Protein AF-A0A7G2JWS5-F1 (afdb_monomer_lite)

pLDDT: mean 92.39, std 8.17, range [56.25, 98.25]

InterPro domains:
  IPR000015 Outer membrane usher protein [PTHR30451] (2-83)
  IPR025949 PapC-like, C-terminal domain [PF13953] (3-67)
  IPR043142 PapC-like, C-terminal domain superfamily [G3DSA:2.60.40.2070] (1-84)

Sequence (84 aa):
MVLFNVATPKGVILPMATEAKDDKGNLVGYVGQGGVLFANNLTKAKGTLAVSWGLGKNEQCYFDYQVNLDNESETMQIYDVKCK

Foldseek 3Di:
DEKEQEAEPVRHAADWQWFKAFPVRHTQFTQHPNNMTDRNNDDDQWGKIKTADDDDPVRIFMWIHGHDPPPPDPDYHYYYIYTD

Secondary structure (DSSP, 8-state):
-EEEEEE-TTSPBPPTT-EEE-TT--EEEEE-GGGEEE-TT--SSEEEEEEESSSSTTSEEEEEEE----TT----EEEEEE--

Radius of gyration: 11.97 Å; chains: 1; bounding box: 27×21×35 Å

Structure (mmCIF, N/CA/C/O backbone):
data_AF-A0A7G2JWS5-F1
#
_entry.id   AF-A0A7G2JWS5-F1
#
loop_
_atom_site.group_PDB
_atom_site.id
_atom_site.type_symbol
_atom_site.label_atom_id
_atom_site.label_alt_id
_atom_site.label_comp_id
_atom_site.label_asym_id
_atom_site.label_entity_id
_atom_site.label_seq_id
_atom_site.pdbx_PDB_ins_code
_atom_site.Cartn_x
_atom_site.Cartn_y
_atom_site.Cartn_z
_atom_site.occupancy
_atom_site.B_iso_or_equiv
_atom_site.auth_seq_id
_atom_site.auth_comp_id
_atom_site.auth_asym_id
_atom_site.auth_atom_id
_atom_site.pdbx_PDB_model_num
ATOM 1 N N . MET A 1 1 ? 3.967 1.763 -15.131 1.00 85.44 1 MET A N 1
ATOM 2 C CA . MET A 1 1 ? 3.564 2.505 -13.899 1.00 85.44 1 MET A CA 1
ATOM 3 C C . MET A 1 1 ? 2.550 1.673 -13.132 1.00 85.44 1 MET A C 1
ATOM 5 O O . MET A 1 1 ? 1.651 1.147 -13.774 1.00 85.44 1 MET A O 1
ATOM 9 N N . VAL A 1 2 ? 2.672 1.564 -11.805 1.00 93.94 2 VAL A N 1
ATOM 10 C CA . VAL A 1 2 ? 1.761 0.766 -10.965 1.00 93.94 2 VAL A CA 1
ATOM 11 C C . VAL A 1 2 ? 0.779 1.673 -10.226 1.00 93.94 2 VAL A C 1
ATOM 13 O O . VAL A 1 2 ? 1.183 2.605 -9.529 1.00 93.94 2 VAL A O 1
ATOM 16 N N . LEU A 1 3 ? -0.509 1.370 -10.362 1.00 96.19 3 LEU A N 1
ATOM 17 C CA . LEU A 1 3 ? -1.607 2.001 -9.645 1.00 96.19 3 LEU A CA 1
ATOM 18 C C . LEU A 1 3 ? -2.387 0.949 -8.858 1.00 96.19 3 LEU A C 1
ATOM 20 O O . LEU A 1 3 ? -2.544 -0.187 -9.311 1.00 96.19 3 LEU A O 1
ATOM 24 N N . PHE A 1 4 ? -2.930 1.349 -7.711 1.00 97.56 4 PHE A N 1
ATOM 25 C CA . PHE A 1 4 ? -3.842 0.509 -6.942 1.00 97.56 4 PHE A CA 1
ATOM 26 C C . PHE A 1 4 ? -5.172 1.218 -6.718 1.00 97.56 4 PHE A C 1
ATOM 28 O O . PHE A 1 4 ? -5.190 2.335 -6.205 1.00 97.56 4 PHE A O 1
ATOM 35 N N . ASN A 1 5 ? -6.285 0.563 -7.031 1.00 96.94 5 ASN A N 1
ATOM 36 C CA . ASN A 1 5 ? -7.591 0.993 -6.543 1.00 96.94 5 ASN A CA 1
ATOM 37 C C . ASN A 1 5 ? -7.749 0.441 -5.128 1.00 96.94 5 ASN A C 1
ATOM 39 O O . ASN A 1 5 ? -7.972 -0.759 -4.944 1.00 96.94 5 ASN A O 1
ATOM 43 N N . VAL A 1 6 ? -7.573 1.302 -4.125 1.00 95.56 6 VAL A N 1
ATOM 44 C CA . VAL A 1 6 ? -7.552 0.877 -2.724 1.00 95.56 6 VAL A CA 1
ATOM 45 C C . VAL A 1 6 ? -8.905 1.148 -2.084 1.00 95.56 6 VAL A C 1
ATOM 47 O O . VAL A 1 6 ? -9.388 2.283 -2.059 1.00 95.56 6 VAL A O 1
ATOM 50 N N . ALA A 1 7 ? -9.492 0.107 -1.502 1.00 94.25 7 ALA A N 1
ATOM 51 C CA . ALA A 1 7 ? -10.689 0.227 -0.684 1.00 94.25 7 ALA A CA 1
ATOM 52 C C . ALA A 1 7 ? -10.463 -0.337 0.723 1.00 94.25 7 ALA A C 1
ATOM 54 O O . ALA A 1 7 ? -9.764 -1.332 0.926 1.00 94.25 7 ALA A O 1
ATOM 55 N N . THR A 1 8 ? -11.112 0.278 1.711 1.00 91.88 8 THR A N 1
ATOM 56 C CA . THR A 1 8 ? -11.235 -0.287 3.065 1.00 91.88 8 THR A CA 1
ATOM 57 C C . THR A 1 8 ? -11.915 -1.669 3.024 1.00 91.88 8 THR A C 1
ATOM 59 O O . THR A 1 8 ? -12.594 -1.987 2.040 1.00 91.88 8 THR A O 1
ATOM 62 N N . PRO A 1 9 ? -11.860 -2.480 4.103 1.00 88.31 9 PRO A N 1
ATOM 63 C CA . PRO A 1 9 ? -12.591 -3.753 4.160 1.00 88.31 9 PRO A CA 1
ATOM 64 C C . PRO A 1 9 ? -14.100 -3.614 3.880 1.00 88.31 9 PRO A C 1
ATOM 66 O O . PRO A 1 9 ? -14.738 -4.541 3.388 1.00 88.31 9 PRO A O 1
ATOM 69 N N . LYS A 1 10 ? -14.672 -2.433 4.163 1.00 88.62 10 LYS A N 1
ATOM 70 C CA . LYS A 1 10 ? -16.083 -2.095 3.919 1.00 88.62 10 LYS A CA 1
ATOM 71 C C . LYS A 1 10 ? -16.364 -1.579 2.498 1.00 88.62 10 LYS A C 1
ATOM 73 O O . LYS A 1 10 ? -17.490 -1.186 2.220 1.00 88.62 10 LYS A O 1
ATOM 78 N N . GLY A 1 11 ? -15.366 -1.544 1.613 1.00 88.38 11 GLY A N 1
ATOM 79 C CA . GLY A 1 11 ? -15.503 -1.043 0.240 1.00 88.38 11 GLY A CA 1
ATOM 80 C C . GLY A 1 11 ? -15.476 0.483 0.107 1.00 88.38 11 GLY A C 1
ATOM 81 O O . GLY A 1 11 ? -15.721 1.001 -0.976 1.00 88.38 11 GLY A O 1
ATOM 82 N N . VAL A 1 12 ? -15.184 1.213 1.187 1.00 91.12 12 VAL A N 1
ATOM 83 C CA . VAL A 1 12 ? -15.061 2.680 1.155 1.00 91.12 12 VAL A CA 1
ATOM 84 C C . VAL A 1 12 ? -13.734 3.067 0.509 1.00 91.12 12 VAL A C 1
ATOM 86 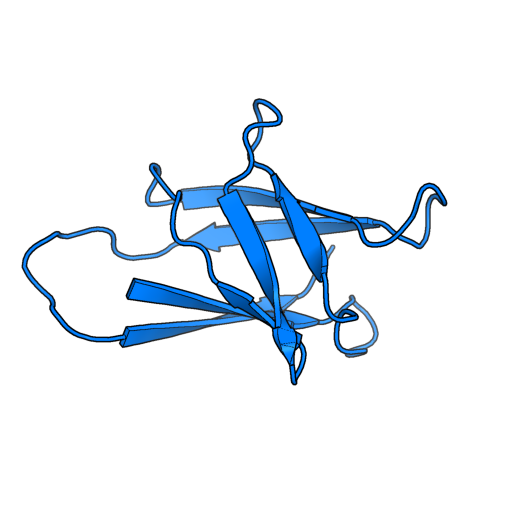O O . VAL A 1 12 ? -12.697 2.520 0.891 1.00 91.12 12 VAL A O 1
ATOM 89 N N . ILE A 1 13 ? -13.779 4.006 -0.436 1.00 93.69 13 ILE A N 1
ATOM 90 C CA . ILE A 1 13 ? -12.597 4.579 -1.089 1.00 93.69 13 ILE A CA 1
ATOM 91 C C . ILE A 1 13 ? -11.752 5.383 -0.100 1.00 93.69 13 ILE A C 1
ATOM 93 O O . ILE A 1 13 ? -12.286 6.054 0.786 1.00 93.69 13 ILE A O 1
ATOM 97 N N . LEU A 1 14 ? -10.432 5.325 -0.257 1.00 94.75 14 LEU A N 1
ATOM 98 C CA . LEU A 1 14 ? -9.530 6.120 0.571 1.00 94.75 14 LEU A CA 1
ATOM 99 C C . LEU A 1 14 ? -9.554 7.600 0.151 1.00 94.75 14 LEU A C 1
ATOM 101 O O . LEU A 1 14 ? -9.711 7.897 -1.038 1.00 94.75 14 LEU A O 1
ATOM 105 N N . PRO A 1 15 ? -9.407 8.540 1.101 1.00 95.62 15 PRO A N 1
ATOM 106 C CA . PRO A 1 15 ? -9.374 9.961 0.786 1.00 95.62 15 PRO A CA 1
ATOM 107 C C . PRO A 1 15 ? -8.104 10.338 0.013 1.00 95.62 15 PRO A C 1
ATOM 109 O O . PRO A 1 15 ? -7.067 9.670 0.084 1.00 95.62 15 PRO A O 1
ATOM 112 N N . MET A 1 16 ? -8.176 11.455 -0.712 1.00 96.00 16 MET A N 1
ATOM 113 C CA . MET A 1 16 ? -7.005 12.032 -1.371 1.00 96.00 16 MET A CA 1
ATOM 114 C C . MET A 1 16 ? -5.926 12.383 -0.336 1.00 96.00 16 MET A C 1
ATOM 116 O O . MET A 1 16 ? -6.242 12.728 0.800 1.00 96.00 16 MET A O 1
ATOM 120 N N . ALA A 1 17 ? -4.661 12.312 -0.751 1.00 95.25 17 ALA A N 1
ATOM 121 C CA . ALA A 1 17 ? -3.477 12.529 0.079 1.00 95.25 17 ALA A CA 1
ATOM 122 C C . ALA A 1 17 ? -3.240 11.471 1.173 1.00 95.25 17 ALA A C 1
ATOM 124 O O . ALA A 1 17 ? -2.355 11.656 2.005 1.00 95.25 17 ALA A O 1
ATOM 125 N N . THR A 1 18 ? -3.946 10.333 1.136 1.00 97.44 18 THR A N 1
ATOM 126 C CA . THR A 1 18 ? -3.541 9.145 1.906 1.00 97.44 18 THR A CA 1
ATOM 127 C C . THR A 1 18 ? -2.117 8.757 1.512 1.00 97.44 18 THR A C 1
ATOM 129 O O . THR A 1 18 ? -1.839 8.547 0.329 1.00 97.44 18 THR A O 1
ATOM 132 N N . GLU A 1 19 ? -1.225 8.643 2.488 1.00 97.94 19 GLU A N 1
ATOM 133 C CA . GLU A 1 19 ? 0.142 8.164 2.287 1.00 97.94 19 GLU A CA 1
ATOM 134 C C . GLU A 1 19 ? 0.159 6.640 2.187 1.00 97.94 19 GLU A C 1
ATOM 136 O O . GLU A 1 19 ? -0.533 5.978 2.956 1.00 97.94 19 GLU A O 1
ATOM 141 N N . ALA A 1 20 ? 0.991 6.081 1.307 1.00 98.00 20 ALA A N 1
ATOM 142 C CA . ALA A 1 20 ? 1.331 4.661 1.299 1.00 98.00 20 ALA A CA 1
ATOM 143 C C . ALA A 1 20 ? 2.815 4.474 1.624 1.00 98.00 20 ALA A C 1
ATOM 145 O O . ALA A 1 20 ? 3.672 5.086 0.982 1.00 98.00 20 ALA A O 1
ATOM 146 N N . LYS A 1 21 ? 3.128 3.617 2.597 1.00 98.25 21 LYS A N 1
ATOM 147 C CA . LYS A 1 21 ? 4.489 3.319 3.056 1.00 98.25 21 LYS A CA 1
ATOM 148 C C . LYS A 1 21 ? 4.773 1.820 3.006 1.00 98.25 21 LYS A C 1
ATOM 150 O O . LYS A 1 21 ? 3.868 1.012 3.200 1.00 98.25 21 LYS A O 1
ATOM 155 N N . ASP A 1 22 ? 6.020 1.454 2.727 1.00 97.31 22 ASP A N 1
ATOM 156 C CA . ASP A 1 22 ? 6.474 0.059 2.752 1.00 97.31 22 ASP A CA 1
ATOM 157 C C . ASP A 1 22 ? 6.731 -0.453 4.185 1.00 97.31 22 ASP A C 1
ATOM 159 O O . ASP A 1 22 ? 6.542 0.258 5.175 1.00 97.31 22 ASP A O 1
ATOM 163 N N . ASP A 1 23 ? 7.203 -1.698 4.298 1.00 94.94 23 ASP A N 1
ATOM 164 C CA . ASP A 1 23 ? 7.553 -2.359 5.561 1.00 94.94 23 ASP A CA 1
ATOM 165 C C . ASP A 1 23 ? 8.674 -1.661 6.351 1.00 94.94 23 ASP A C 1
ATOM 167 O O . ASP A 1 23 ? 8.843 -1.910 7.544 1.00 94.94 23 ASP A O 1
ATOM 171 N N . LYS A 1 24 ? 9.433 -0.776 5.702 1.00 95.75 24 LYS A N 1
ATOM 172 C CA . LYS A 1 24 ? 10.511 0.013 6.304 1.00 95.75 24 LYS A CA 1
ATOM 173 C C . LYS A 1 24 ? 10.079 1.449 6.616 1.00 95.75 24 LYS A C 1
ATOM 175 O O . LYS A 1 24 ? 10.890 2.224 7.116 1.00 95.75 24 LY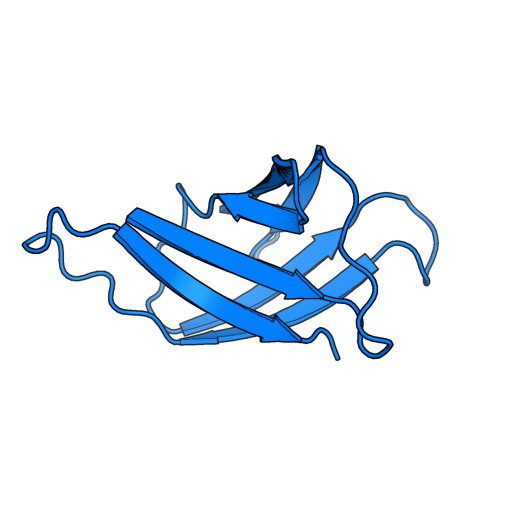S A O 1
ATOM 180 N N . GLY A 1 25 ? 8.827 1.809 6.329 1.00 95.69 25 GLY A N 1
ATOM 181 C CA . GLY A 1 25 ? 8.309 3.164 6.494 1.00 95.69 25 GLY A CA 1
ATOM 182 C C . GLY A 1 25 ? 8.688 4.122 5.363 1.00 95.69 25 GLY A C 1
ATOM 183 O O . GLY A 1 25 ? 8.425 5.320 5.483 1.00 95.69 25 GLY A O 1
ATOM 184 N N . ASN A 1 26 ? 9.277 3.633 4.265 1.00 97.44 26 ASN A N 1
ATOM 185 C CA . ASN A 1 26 ? 9.576 4.475 3.110 1.00 97.44 26 ASN A CA 1
ATOM 186 C C . ASN A 1 26 ? 8.285 4.830 2.385 1.00 97.44 26 ASN A C 1
ATOM 188 O O . ASN A 1 26 ? 7.439 3.966 2.156 1.00 97.44 26 ASN A O 1
ATOM 192 N N . LEU A 1 27 ? 8.163 6.088 1.970 1.00 97.50 27 LEU A N 1
ATOM 193 C CA . LEU A 1 27 ? 7.051 6.539 1.147 1.00 97.50 27 LEU A CA 1
ATOM 194 C C . LEU A 1 27 ? 7.089 5.858 -0.229 1.00 97.50 27 LEU A C 1
ATOM 196 O O . LEU A 1 27 ? 8.047 6.006 -0.987 1.00 97.50 27 LEU A O 1
ATOM 200 N N . VAL A 1 28 ? 6.011 5.148 -0.547 1.00 97.06 28 VAL A N 1
ATOM 201 C CA . VAL A 1 28 ? 5.782 4.470 -1.829 1.00 97.06 28 VAL A CA 1
ATOM 202 C C . VAL A 1 28 ? 4.952 5.337 -2.774 1.00 97.06 28 VAL A C 1
ATOM 204 O O . VAL A 1 28 ? 5.139 5.275 -3.991 1.00 97.06 28 VAL A O 1
ATOM 207 N N . GLY A 1 29 ? 4.045 6.152 -2.229 1.00 97.31 29 GLY A N 1
ATOM 208 C CA . GLY A 1 29 ? 3.174 7.003 -3.029 1.00 97.31 29 GLY A CA 1
ATOM 209 C C . GLY A 1 29 ? 2.002 7.597 -2.259 1.00 97.31 29 GLY A C 1
ATOM 210 O O . GLY A 1 29 ? 1.944 7.516 -1.030 1.00 97.31 29 GLY A O 1
ATOM 211 N N . TYR A 1 30 ? 1.058 8.170 -3.008 1.00 97.88 30 TYR A N 1
ATOM 212 C CA . TYR A 1 30 ? -0.131 8.830 -2.469 1.00 97.88 30 TYR A CA 1
ATOM 213 C C . TYR A 1 30 ? -1.404 8.427 -3.207 1.00 97.88 30 TYR A C 1
ATOM 215 O O . TYR A 1 30 ? -1.388 8.176 -4.415 1.00 97.88 30 TYR A O 1
ATOM 223 N N . VAL A 1 31 ? -2.522 8.429 -2.484 1.00 97.56 31 VAL A N 1
ATOM 224 C CA . VAL A 1 31 ? -3.857 8.313 -3.075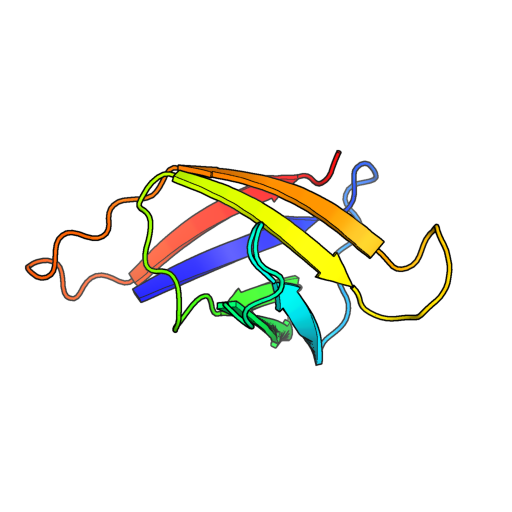 1.00 97.56 31 VAL A CA 1
ATOM 225 C C . VAL A 1 31 ? -4.278 9.647 -3.691 1.00 97.56 31 VAL A C 1
ATOM 227 O O . VAL A 1 31 ? -4.298 10.683 -3.024 1.00 97.56 31 VAL A O 1
ATOM 230 N N . GLY A 1 32 ? -4.613 9.615 -4.978 1.00 95.25 32 GLY A N 1
ATOM 231 C CA . GLY A 1 32 ? -5.212 10.718 -5.721 1.00 95.25 32 GLY A CA 1
ATOM 232 C C . GLY A 1 32 ? -6.742 10.707 -5.665 1.00 95.25 32 GLY A C 1
ATOM 233 O O . GLY A 1 32 ? -7.365 10.050 -4.830 1.00 95.25 32 GLY A O 1
ATOM 234 N N . GLN A 1 33 ? -7.370 11.447 -6.578 1.00 91.06 33 GLN A N 1
ATOM 235 C CA . GLN A 1 33 ? -8.827 11.429 -6.719 1.00 91.06 33 GLN A CA 1
ATOM 236 C C . GLN A 1 33 ? -9.329 10.024 -7.092 1.00 91.06 33 GLN A C 1
ATOM 238 O O . GLN A 1 33 ? -8.659 9.282 -7.807 1.00 91.06 33 GLN A O 1
ATOM 243 N N . GLY A 1 34 ? -10.514 9.656 -6.598 1.00 89.50 34 GLY A N 1
ATOM 244 C CA . GLY A 1 34 ? -11.136 8.360 -6.895 1.00 89.50 34 GLY A CA 1
ATOM 245 C C . GLY A 1 34 ? -10.572 7.162 -6.120 1.00 89.50 34 GLY A C 1
ATOM 246 O O . GLY A 1 34 ? -10.921 6.034 -6.447 1.00 89.50 34 GLY A O 1
ATOM 247 N N . GLY A 1 35 ? -9.730 7.375 -5.100 1.00 91.88 35 GLY A N 1
ATOM 248 C CA . GLY A 1 35 ? -9.178 6.279 -4.287 1.00 91.88 35 GLY A CA 1
ATOM 249 C C . GLY A 1 35 ? -8.029 5.519 -4.961 1.00 91.88 35 GLY A C 1
ATOM 250 O O . GLY A 1 35 ? -7.696 4.407 -4.548 1.00 91.88 35 GLY A O 1
ATOM 251 N N . VAL A 1 36 ? -7.425 6.112 -5.996 1.00 96.69 36 VAL A N 1
ATOM 252 C CA . VAL A 1 36 ? -6.324 5.511 -6.756 1.00 96.69 36 VAL A CA 1
ATOM 253 C C . VAL A 1 36 ? -4.987 5.884 -6.125 1.00 96.69 36 VAL A C 1
ATOM 255 O O . VAL A 1 36 ? -4.611 7.054 -6.099 1.00 96.69 36 VAL A O 1
ATOM 258 N N . LEU A 1 37 ? -4.249 4.894 -5.637 1.00 97.69 37 LEU A N 1
ATOM 259 C CA . LEU A 1 37 ? -2.875 5.042 -5.169 1.00 97.69 37 LEU A CA 1
ATOM 260 C C . LEU A 1 37 ? -1.901 5.028 -6.349 1.00 97.69 37 LEU A C 1
ATOM 262 O O . LEU A 1 37 ? -1.818 4.041 -7.078 1.00 97.69 37 LEU A O 1
ATOM 266 N N . PHE A 1 38 ? -1.110 6.092 -6.473 1.00 96.81 38 PHE A N 1
ATOM 267 C CA . PHE A 1 38 ? 0.006 6.201 -7.412 1.00 96.81 38 PHE A CA 1
ATOM 268 C C . PHE A 1 38 ? 1.295 5.704 -6.750 1.00 96.81 38 PHE A C 1
ATOM 270 O O . PHE A 1 38 ? 1.916 6.439 -5.983 1.00 96.81 38 PHE A O 1
ATOM 277 N N . ALA A 1 39 ? 1.695 4.458 -7.018 1.00 95.88 39 ALA A N 1
ATOM 278 C CA . ALA A 1 39 ? 2.820 3.790 -6.355 1.00 95.88 39 ALA A CA 1
ATOM 279 C C . ALA A 1 39 ? 4.145 3.968 -7.122 1.00 95.88 39 ALA A C 1
ATOM 281 O O . ALA A 1 39 ? 4.761 3.002 -7.574 1.00 95.88 39 ALA A O 1
ATOM 282 N N . ASN A 1 40 ? 4.581 5.218 -7.285 1.00 91.00 40 ASN A N 1
ATOM 283 C CA . ASN A 1 40 ? 5.741 5.569 -8.115 1.00 91.00 40 ASN A CA 1
ATOM 284 C C . ASN A 1 40 ? 7.086 5.095 -7.541 1.00 91.00 40 ASN A C 1
ATOM 286 O O . ASN A 1 40 ? 8.033 4.900 -8.298 1.00 91.00 40 ASN A O 1
ATOM 290 N N . ASN A 1 41 ? 7.173 4.892 -6.224 1.00 93.25 41 ASN A N 1
ATOM 291 C CA . ASN A 1 41 ? 8.420 4.549 -5.534 1.00 93.25 41 ASN A CA 1
ATOM 292 C C . ASN A 1 41 ? 8.464 3.069 -5.110 1.00 93.25 41 ASN A C 1
ATOM 294 O O . ASN A 1 41 ? 9.181 2.691 -4.181 1.00 93.25 41 ASN A O 1
ATOM 298 N N . LEU A 1 42 ? 7.678 2.215 -5.770 1.00 93.06 42 LEU A N 1
ATOM 299 C CA . LEU A 1 42 ? 7.623 0.788 -5.481 1.00 93.06 42 LEU A CA 1
ATOM 300 C C . LEU A 1 42 ? 8.877 0.073 -6.010 1.00 93.06 42 LEU A C 1
ATOM 302 O O . LEU A 1 42 ? 9.163 0.106 -7.202 1.00 93.06 42 LEU A O 1
ATOM 306 N N . THR A 1 43 ? 9.618 -0.594 -5.124 1.00 92.81 43 THR A N 1
ATOM 307 C CA . THR A 1 43 ? 10.902 -1.248 -5.462 1.00 92.81 43 THR A CA 1
ATOM 308 C C . THR A 1 43 ? 10.870 -2.772 -5.377 1.00 92.81 43 THR A C 1
ATOM 310 O O . THR A 1 43 ? 11.779 -3.439 -5.867 1.00 92.81 43 THR A O 1
ATOM 313 N N . LYS A 1 44 ? 9.836 -3.347 -4.755 1.00 94.69 44 LYS A N 1
ATOM 314 C CA . LYS A 1 44 ? 9.636 -4.797 -4.642 1.00 94.69 44 LYS A CA 1
ATOM 315 C C . LYS A 1 44 ? 8.406 -5.189 -5.453 1.00 94.69 44 LYS A C 1
ATOM 317 O O . LYS A 1 44 ? 7.400 -4.497 -5.408 1.00 94.69 44 LYS A O 1
ATOM 322 N N . ALA A 1 45 ? 8.462 -6.326 -6.143 1.00 94.62 45 ALA A N 1
ATOM 323 C CA . ALA A 1 45 ? 7.322 -6.854 -6.900 1.00 94.62 45 ALA A CA 1
ATOM 324 C C . ALA A 1 45 ? 6.204 -7.404 -5.996 1.00 94.62 45 ALA A C 1
ATOM 326 O O . ALA A 1 45 ? 5.093 -7.642 -6.451 1.00 94.62 45 ALA A O 1
ATOM 327 N N . LYS A 1 46 ? 6.486 -7.629 -4.710 1.00 96.62 46 LYS A N 1
ATOM 328 C CA . LYS A 1 46 ? 5.504 -8.076 -3.722 1.00 96.62 46 LYS A CA 1
ATOM 329 C C . LYS A 1 46 ? 5.843 -7.554 -2.335 1.00 96.62 46 LYS A C 1
ATOM 331 O O . LYS A 1 46 ? 7.021 -7.389 -2.005 1.00 96.62 46 LYS A O 1
ATOM 336 N N . GLY A 1 47 ? 4.825 -7.370 -1.508 1.00 96.56 47 GLY A N 1
ATOM 337 C CA . GLY A 1 47 ? 4.996 -6.946 -0.124 1.00 96.56 47 GLY A CA 1
ATOM 338 C C . GLY A 1 47 ? 3.688 -6.496 0.508 1.00 96.56 47 GLY A C 1
ATOM 339 O O . GLY A 1 47 ? 2.609 -6.807 0.010 1.00 96.56 47 GLY A O 1
ATOM 340 N N . THR A 1 48 ? 3.808 -5.737 1.591 1.00 97.69 48 THR A N 1
ATOM 341 C CA . THR A 1 48 ? 2.685 -5.116 2.295 1.00 97.69 48 THR A CA 1
ATOM 342 C C . THR A 1 48 ? 2.883 -3.608 2.281 1.00 97.69 48 THR A C 1
ATOM 344 O O . THR A 1 48 ? 3.993 -3.136 2.531 1.00 97.69 48 THR A O 1
ATOM 347 N N . LEU A 1 49 ? 1.819 -2.862 1.994 1.00 98.00 49 LEU A N 1
ATOM 348 C CA . LEU A 1 49 ? 1.797 -1.410 2.127 1.00 98.00 49 LEU A CA 1
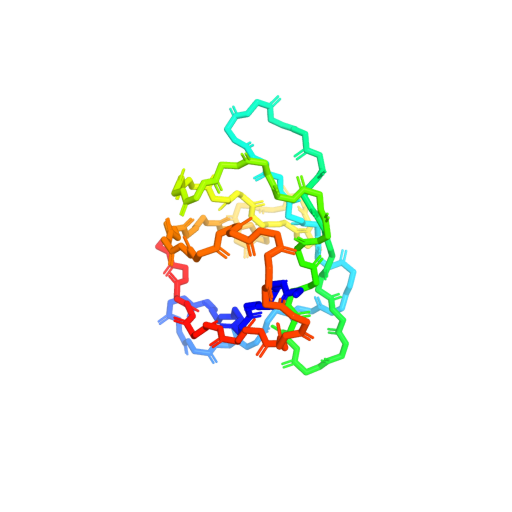ATOM 349 C C . LEU A 1 49 ? 0.916 -1.013 3.304 1.00 98.00 49 LEU A C 1
ATOM 351 O O . LEU A 1 49 ? -0.196 -1.520 3.457 1.00 98.00 49 LEU A O 1
ATOM 355 N N . ALA A 1 50 ? 1.428 -0.102 4.123 1.00 97.25 50 ALA A N 1
ATOM 356 C CA . ALA A 1 50 ? 0.670 0.634 5.119 1.00 97.25 50 ALA A CA 1
ATOM 357 C C . ALA A 1 50 ? 0.100 1.886 4.460 1.00 97.25 50 ALA A C 1
ATOM 359 O O . ALA A 1 50 ? 0.858 2.672 3.897 1.00 97.25 50 ALA A O 1
ATOM 360 N N . VAL A 1 51 ? -1.209 2.086 4.537 1.00 96.94 51 VAL A N 1
ATOM 361 C CA . VAL A 1 51 ? -1.872 3.301 4.065 1.00 96.94 51 VAL A CA 1
ATOM 362 C C . VAL A 1 51 ? -2.468 4.065 5.234 1.00 96.94 51 VAL A C 1
ATOM 364 O O . VAL A 1 51 ? -3.094 3.463 6.102 1.00 96.94 51 VAL A O 1
ATOM 367 N N . SER A 1 52 ? -2.276 5.381 5.270 1.00 96.62 52 SER A N 1
ATOM 368 C CA . SER A 1 52 ? -2.741 6.235 6.369 1.00 96.62 52 SER A CA 1
ATOM 369 C C . SER A 1 52 ? -3.220 7.591 5.868 1.00 96.62 52 SER A C 1
ATOM 371 O O . SER A 1 52 ? -2.527 8.255 5.097 1.00 96.62 52 SER A O 1
ATOM 373 N N . TRP A 1 53 ? -4.396 8.008 6.329 1.00 95.25 53 TRP A N 1
ATOM 374 C CA . TRP A 1 53 ? -5.011 9.309 6.032 1.00 95.25 53 TRP A CA 1
ATOM 375 C C . TRP A 1 53 ? -5.305 10.139 7.284 1.00 95.25 53 TRP A C 1
ATOM 377 O O . TRP A 1 53 ? -5.904 11.208 7.204 1.00 95.25 53 TRP A O 1
ATOM 387 N N . GLY A 1 54 ? -4.878 9.645 8.440 1.00 93.62 54 GLY A N 1
ATOM 388 C CA . GLY A 1 54 ? -4.990 10.300 9.731 1.00 93.62 54 GLY A CA 1
ATOM 389 C C . GLY A 1 54 ? -4.137 9.575 10.766 1.00 93.62 54 GLY A C 1
ATOM 390 O O . GLY A 1 54 ? -3.363 8.676 10.435 1.00 93.62 54 GLY A O 1
ATOM 391 N N . LEU A 1 55 ? -4.266 9.985 12.026 1.00 90.44 55 LEU A N 1
ATOM 392 C CA . LEU A 1 55 ? -3.497 9.430 13.149 1.00 90.44 55 LEU A CA 1
ATOM 393 C C . LEU A 1 55 ? -4.304 8.414 13.970 1.00 90.44 55 LEU A C 1
ATOM 395 O O . LEU A 1 55 ? -3.766 7.745 14.853 1.00 90.44 55 LEU A O 1
ATOM 399 N N . GLY A 1 56 ? -5.610 8.317 13.725 1.00 90.88 56 GLY A N 1
ATOM 400 C CA . GLY A 1 56 ? -6.496 7.386 14.399 1.00 90.88 56 GLY A CA 1
ATOM 401 C C . GLY A 1 56 ? -6.296 5.945 13.935 1.00 90.88 56 GLY A C 1
ATOM 402 O O . GLY A 1 56 ? -5.983 5.667 12.782 1.00 90.88 56 GLY A O 1
ATOM 403 N N . LYS A 1 57 ? -6.593 4.989 14.822 1.00 85.75 57 LYS A N 1
ATOM 404 C CA . LYS A 1 57 ? -6.522 3.546 14.511 1.00 85.75 57 LYS A CA 1
ATOM 405 C C . LYS A 1 57 ? -7.406 3.121 13.333 1.00 85.75 5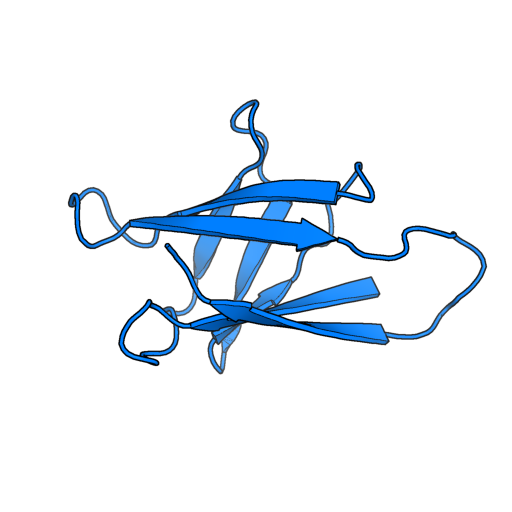7 LYS A C 1
ATOM 407 O O . LYS A 1 57 ? -7.099 2.135 12.679 1.00 85.75 57 LYS A O 1
ATOM 412 N N . ASN A 1 58 ? -8.491 3.854 13.084 1.00 88.00 58 ASN A N 1
ATOM 413 C CA . ASN A 1 58 ? -9.411 3.618 11.968 1.00 88.00 58 ASN A CA 1
ATOM 414 C C . ASN A 1 58 ? -9.081 4.476 10.736 1.00 88.00 58 ASN A C 1
ATOM 416 O O . ASN A 1 58 ? -9.832 4.449 9.767 1.00 88.00 58 ASN A O 1
ATOM 420 N N . GLU A 1 59 ? -8.002 5.260 10.792 1.00 92.56 59 GLU A N 1
ATOM 421 C CA . GLU A 1 59 ? -7.542 6.154 9.724 1.00 92.56 59 GLU A CA 1
ATOM 422 C C . GLU A 1 59 ? -6.282 5.617 9.032 1.00 92.56 59 GLU A C 1
ATOM 424 O O . GLU A 1 59 ? -5.528 6.346 8.386 1.00 92.56 59 GLU A O 1
ATOM 429 N N . GLN A 1 60 ? -6.050 4.318 9.205 1.00 94.19 60 GLN A N 1
ATOM 430 C CA . GLN A 1 60 ? -4.953 3.574 8.624 1.00 94.19 60 GLN A CA 1
ATOM 431 C C . GLN A 1 60 ? -5.386 2.135 8.348 1.00 94.19 60 GLN A C 1
ATOM 433 O O . GLN A 1 60 ? -6.219 1.574 9.062 1.00 94.19 60 GLN A O 1
ATOM 438 N N . CYS A 1 61 ? -4.804 1.523 7.326 1.00 94.69 61 CYS A N 1
ATOM 439 C CA . CYS A 1 61 ? -4.939 0.097 7.068 1.00 94.69 61 CYS A CA 1
ATOM 440 C C . CYS A 1 61 ? -3.725 -0.447 6.320 1.00 94.69 61 CYS A C 1
ATOM 442 O O . CYS A 1 61 ? -2.799 0.290 5.985 1.00 94.69 61 CYS A O 1
ATOM 444 N N . TYR A 1 62 ? -3.719 -1.754 6.086 1.00 96.19 62 TYR A N 1
ATOM 445 C CA . TYR A 1 62 ? -2.655 -2.419 5.348 1.00 96.19 62 TYR A CA 1
ATOM 446 C C . TYR A 1 62 ? -3.259 -3.264 4.239 1.00 96.19 62 TYR A C 1
ATOM 448 O O . TYR A 1 62 ? -4.358 -3.792 4.393 1.00 96.19 62 TYR A O 1
ATOM 456 N N . PHE A 1 63 ? -2.532 -3.446 3.144 1.00 97.31 63 PHE A N 1
ATOM 457 C CA . PHE A 1 63 ? -2.868 -4.447 2.136 1.00 97.31 63 PHE A CA 1
ATOM 458 C C . PHE A 1 63 ? -1.601 -5.099 1.594 1.00 97.31 63 PHE A C 1
ATOM 460 O O . PHE A 1 63 ? -0.529 -4.492 1.571 1.00 97.31 63 PHE A O 1
ATOM 467 N N . ASP A 1 64 ? -1.736 -6.350 1.171 1.00 97.50 64 ASP A N 1
ATOM 468 C CA . ASP A 1 64 ? -0.666 -7.068 0.489 1.00 97.50 64 ASP A CA 1
ATOM 469 C C . ASP A 1 64 ? -0.800 -6.860 -1.020 1.00 97.50 64 ASP A C 1
ATOM 471 O O . ASP A 1 64 ? -1.909 -6.751 -1.545 1.00 97.50 64 ASP A O 1
ATOM 475 N N . TYR A 1 65 ? 0.327 -6.801 -1.719 1.00 96.75 65 TYR A N 1
ATOM 476 C CA . TYR A 1 65 ? 0.359 -6.609 -3.162 1.00 96.75 65 TYR A CA 1
ATOM 477 C C . TYR A 1 65 ? 1.325 -7.580 -3.834 1.00 96.75 65 TYR A C 1
ATOM 479 O O . TYR A 1 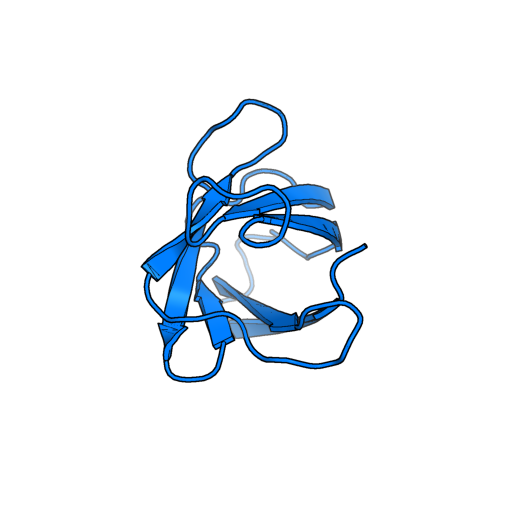65 ? 2.323 -8.018 -3.252 1.00 96.75 65 TYR A O 1
ATOM 487 N N . GLN A 1 66 ? 1.031 -7.861 -5.099 1.00 96.00 66 GLN A N 1
ATOM 488 C CA . GLN A 1 66 ? 1.914 -8.530 -6.038 1.00 96.00 66 GLN A CA 1
ATOM 489 C C . GLN A 1 66 ? 1.710 -7.890 -7.412 1.00 96.00 66 GLN A C 1
ATOM 491 O O . GLN A 1 66 ? 0.590 -7.849 -7.912 1.00 96.00 66 GLN A O 1
ATOM 496 N N . VAL A 1 67 ? 2.783 -7.372 -7.997 1.00 93.88 67 VAL A N 1
ATOM 497 C CA . VAL A 1 67 ? 2.781 -6.614 -9.251 1.00 93.88 67 VAL A CA 1
ATOM 498 C C . VAL A 1 67 ? 3.949 -7.036 -10.128 1.00 93.88 67 VAL A C 1
ATOM 500 O O . VAL A 1 67 ? 4.874 -7.704 -9.663 1.00 93.88 67 VAL A O 1
ATOM 503 N N . ASN A 1 68 ? 3.928 -6.613 -11.388 1.00 91.50 68 ASN A N 1
ATOM 504 C CA . ASN A 1 68 ? 5.092 -6.706 -12.253 1.00 91.50 68 ASN A CA 1
ATOM 505 C C . ASN A 1 68 ? 5.879 -5.375 -12.228 1.00 91.50 68 ASN A C 1
ATOM 507 O O . ASN A 1 68 ? 5.294 -4.312 -12.407 1.00 91.50 68 ASN A O 1
ATOM 511 N N . LEU A 1 69 ? 7.192 -5.436 -11.986 1.00 88.19 69 LEU A N 1
ATOM 512 C CA . LEU A 1 69 ? 8.101 -4.280 -12.037 1.00 88.19 69 LEU A CA 1
ATOM 513 C C . LEU A 1 69 ? 9.050 -4.310 -13.246 1.00 88.19 69 LEU A C 1
ATOM 515 O O . LEU A 1 69 ? 9.983 -3.512 -13.303 1.00 88.19 69 LEU A O 1
ATOM 519 N N . ASP A 1 70 ? 8.842 -5.220 -14.197 1.00 81.94 70 ASP A N 1
ATOM 520 C CA . ASP A 1 70 ? 9.675 -5.338 -15.390 1.00 81.94 70 ASP A CA 1
ATOM 521 C C . ASP A 1 70 ? 9.658 -4.016 -16.178 1.00 81.94 70 ASP A C 1
ATOM 523 O O . ASP A 1 70 ? 8.617 -3.548 -16.648 1.00 81.94 70 ASP A O 1
ATOM 527 N N . ASN A 1 71 ? 10.843 -3.411 -16.314 1.00 59.25 71 ASN A N 1
ATOM 528 C CA . ASN A 1 71 ? 11.074 -2.079 -16.890 1.00 59.25 71 ASN A CA 1
ATOM 529 C C . ASN A 1 71 ? 10.776 -1.973 -18.400 1.00 59.25 71 ASN A C 1
ATOM 531 O O . ASN A 1 71 ? 10.959 -0.909 -18.981 1.00 59.25 71 ASN A O 1
ATOM 535 N N . GLU A 1 72 ? 10.340 -3.055 -19.045 1.00 59.03 72 GLU A N 1
ATOM 536 C CA . GLU A 1 72 ? 10.112 -3.114 -20.496 1.00 59.03 72 GLU A CA 1
ATOM 537 C C . GLU A 1 72 ? 8.655 -2.854 -20.899 1.00 59.03 72 GLU A C 1
ATOM 539 O O . GLU A 1 72 ? 8.356 -2.725 -22.084 1.00 59.03 72 GLU A O 1
ATOM 544 N N . SER A 1 73 ? 7.733 -2.743 -19.936 1.00 56.25 73 SER A N 1
ATOM 545 C CA . SER A 1 73 ? 6.344 -2.396 -20.235 1.00 56.25 73 SER A CA 1
ATOM 546 C C . SER A 1 73 ? 6.054 -0.939 -19.880 1.00 56.25 73 SER A C 1
ATOM 548 O O . SER A 1 73 ? 5.847 -0.588 -18.720 1.00 56.25 73 SER A O 1
ATOM 550 N N . GLU A 1 74 ? 5.940 -0.088 -20.904 1.00 65.69 74 GLU A N 1
ATOM 551 C CA . GLU A 1 74 ? 5.397 1.280 -20.797 1.00 65.69 74 GLU A CA 1
ATOM 552 C C . GLU A 1 74 ? 3.909 1.301 -20.388 1.00 65.69 74 GLU A C 1
ATOM 554 O O . GLU A 1 74 ? 3.298 2.360 -20.233 1.00 65.69 74 GLU A O 1
ATOM 559 N N . THR A 1 75 ? 3.298 0.131 -20.193 1.00 80.31 75 THR A N 1
ATOM 560 C CA . THR A 1 75 ? 1.887 0.018 -19.850 1.00 80.31 75 THR A CA 1
ATOM 561 C C . THR A 1 75 ? 1.614 0.430 -18.401 1.00 80.31 75 THR A C 1
ATOM 563 O O . THR A 1 75 ? 2.364 0.169 -17.450 1.00 80.31 75 THR A O 1
ATOM 566 N N . MET A 1 76 ? 0.499 1.132 -18.225 1.00 85.69 76 MET A N 1
ATOM 567 C CA . MET A 1 76 ? -0.072 1.394 -16.913 1.00 85.69 76 MET A CA 1
ATOM 568 C C . MET A 1 76 ? -0.707 0.102 -16.400 1.00 85.69 76 MET A C 1
ATOM 570 O O . MET A 1 76 ? -1.528 -0.503 -17.086 1.00 85.69 76 MET A O 1
ATOM 574 N N . GLN A 1 77 ? -0.337 -0.307 -15.193 1.00 91.81 77 GLN A N 1
ATOM 575 C CA . GLN A 1 77 ? -0.887 -1.479 -14.531 1.00 91.81 77 GLN A CA 1
ATOM 576 C C . GLN A 1 77 ? -1.738 -1.025 -13.354 1.00 91.81 77 GLN A C 1
ATOM 578 O O . GLN A 1 77 ? -1.249 -0.301 -12.488 1.00 91.81 77 GLN A O 1
ATOM 583 N N . ILE A 1 78 ? -3.000 -1.442 -13.332 1.00 94.50 78 ILE A N 1
ATOM 584 C CA . ILE A 1 78 ? -3.956 -1.097 -12.280 1.00 94.50 78 ILE A CA 1
ATOM 585 C C . ILE A 1 78 ? -4.370 -2.387 -11.581 1.00 94.50 78 ILE A C 1
ATOM 587 O O . ILE A 1 78 ? -4.777 -3.340 -12.243 1.00 94.50 78 ILE A O 1
ATOM 591 N N . TYR A 1 79 ? -4.267 -2.408 -10.254 1.00 96.25 79 TYR A N 1
ATOM 592 C CA . TYR A 1 79 ? -4.635 -3.553 -9.427 1.00 96.25 79 TYR A CA 1
ATOM 593 C C . TYR A 1 79 ? -5.697 -3.143 -8.402 1.00 96.25 79 TYR A C 1
ATOM 595 O O . TYR A 1 79 ? -5.530 -2.152 -7.692 1.00 96.25 79 TYR A O 1
ATOM 603 N N . ASP A 1 80 ? -6.774 -3.916 -8.289 1.00 95.94 80 ASP A N 1
ATOM 604 C CA . ASP A 1 80 ? -7.766 -3.725 -7.230 1.00 95.94 80 ASP A CA 1
ATOM 605 C C . ASP A 1 80 ? -7.300 -4.417 -5.948 1.00 95.94 80 ASP A C 1
ATOM 607 O O . ASP A 1 80 ? -7.001 -5.614 -5.944 1.00 95.94 80 ASP A O 1
ATOM 611 N N . VAL A 1 81 ? -7.253 -3.673 -4.844 1.00 95.81 81 VAL A N 1
ATOM 612 C CA . VAL A 1 81 ? -6.813 -4.195 -3.545 1.00 95.81 81 VAL A CA 1
ATOM 613 C C . VAL A 1 81 ? -7.773 -3.781 -2.440 1.00 95.81 81 VAL A C 1
ATOM 615 O O . VAL A 1 81 ? -8.346 -2.688 -2.433 1.00 95.81 81 VAL A O 1
ATOM 618 N N . LYS A 1 82 ? -7.942 -4.677 -1.469 1.00 94.31 82 LYS A N 1
ATOM 619 C CA . LYS A 1 82 ? -8.713 -4.412 -0.257 1.00 94.31 82 LYS A CA 1
ATOM 620 C C . LYS A 1 82 ? -7.794 -4.431 0.943 1.00 94.31 82 LYS A C 1
ATOM 622 O O . LYS A 1 82 ? -6.964 -5.327 1.085 1.00 94.31 82 LYS A O 1
ATOM 627 N N . CYS A 1 83 ? -7.985 -3.452 1.811 1.00 93.69 83 CYS A N 1
ATOM 628 C CA . CYS A 1 83 ? -7.342 -3.450 3.108 1.00 93.69 83 CYS A CA 1
ATOM 629 C C . CYS A 1 83 ? -7.806 -4.625 3.979 1.00 93.69 83 CYS A C 1
ATOM 631 O O . CYS A 1 83 ? -8.941 -5.094 3.846 1.00 93.69 83 CYS A O 1
ATOM 633 N N . LYS A 1 84 ? -6.917 -5.052 4.880 1.00 90.00 84 LYS A N 1
ATOM 634 C CA . LYS A 1 84 ? -7.166 -5.999 5.974 1.00 90.00 84 LYS A CA 1
ATOM 635 C C . LYS A 1 84 ? -7.188 -5.293 7.325 1.00 90.00 84 LYS A C 1
ATOM 637 O O . LYS A 1 84 ? -6.512 -4.243 7.451 1.00 90.00 84 LYS A O 1
#

Organism: NCBI:txid456482